Protein AF-A0A8X6FFR4-F1 (afdb_monomer_lite)

pLDDT: mean 82.57, std 18.79, range [38.75, 97.69]

Sequence (98 aa):
MDIALESLLCDTQDESCDRIDSFYFRTVYWTDWGSRPRIEKAMLDGSERKAIVDTSLFWPNGLTIDYPLQRLYWADAKHHVIETSALDGSGRRRVIER

Foldseek 3Di:
DDKADDPPPPPPPDPVCVVVCPPPVQKIWDWDQPPFTFIWMAGVVRHPIDTLGRPPAHAFPDWYADSVVQKIWTARPVQRWIWMAHPSNHPIDTPDHD

Organism: Trichonephila clavata (NCBI:txid2740835)

InterPro domains:
  IPR000033 LDLR class B repeat [PF00058] (27-67)
  IPR000033 LDLR class B repeat [PS51120] (26-69)
  IPR000033 LDLR class B repeat [PS51120] (70-98)
  IPR000033 LDLR class B repeat [SM00135] (7-49)
  IPR000033 LDLR class B repeat [SM00135] (50-92)
  IPR011042 Six-bladed beta-propeller, TolB-like [G3DSA:2.120.10.30] (22-98)

Secondary structure (DSSP, 8-state):
--EE-------TT-TTTTTTHHHHTTEEEEEE-SSS-EEEEEETTS-S-EEEE-SS-S-EEEEEEETTTTEEEEEETTTTEEEEEETTS-S-EEEE--

Structure (mmCIF, N/CA/C/O backbone):
data_AF-A0A8X6FFR4-F1
#
_entry.id   AF-A0A8X6FFR4-F1
#
loop_
_atom_site.group_PDB
_atom_site.id
_atom_site.type_symbol
_atom_site.label_atom_id
_atom_site.label_alt_id
_atom_site.label_comp_id
_atom_site.label_asym_id
_atom_site.label_entity_id
_atom_site.label_seq_id
_atom_site.pdbx_PDB_ins_code
_atom_site.Cartn_x
_atom_site.Cartn_y
_atom_site.Cartn_z
_atom_site.occupancy
_atom_site.B_iso_or_equiv
_atom_site.auth_seq_id
_atom_site.auth_comp_id
_atom_site.auth_asym_id
_atom_site.auth_atom_id
_atom_site.pdbx_PDB_model_num
ATOM 1 N N . MET A 1 1 ? -0.388 6.293 -8.695 1.00 64.12 1 MET A N 1
ATOM 2 C CA . MET A 1 1 ? -0.792 6.846 -7.388 1.00 64.12 1 MET A CA 1
ATOM 3 C C . MET A 1 1 ? -2.272 6.659 -7.395 1.00 64.12 1 MET A C 1
ATOM 5 O O . MET A 1 1 ? -2.935 7.230 -8.250 1.00 64.12 1 MET A O 1
ATOM 9 N N . ASP A 1 2 ? -2.714 5.751 -6.551 1.00 74.81 2 ASP A N 1
ATOM 10 C CA . ASP A 1 2 ? -4.099 5.337 -6.435 1.00 74.81 2 ASP A CA 1
ATOM 11 C C . ASP A 1 2 ? -4.502 5.429 -4.968 1.00 74.81 2 ASP A C 1
ATOM 13 O O . ASP A 1 2 ? -3.661 5.255 -4.074 1.00 74.81 2 ASP A O 1
ATOM 17 N N . ILE A 1 3 ? -5.764 5.753 -4.734 1.00 76.81 3 ILE A N 1
ATOM 18 C CA . ILE A 1 3 ? -6.313 5.984 -3.406 1.00 76.81 3 ILE A CA 1
ATOM 19 C C . ILE A 1 3 ? -7.502 5.052 -3.213 1.00 76.81 3 ILE A C 1
ATOM 21 O O . ILE A 1 3 ? -8.456 5.080 -3.984 1.00 76.81 3 ILE A O 1
ATOM 25 N N . ALA A 1 4 ? -7.450 4.227 -2.172 1.00 68.12 4 ALA A N 1
ATOM 26 C CA . ALA A 1 4 ? -8.607 3.445 -1.772 1.00 68.12 4 ALA A CA 1
ATOM 27 C C . ALA A 1 4 ? -9.495 4.354 -0.915 1.00 68.12 4 ALA A C 1
ATOM 29 O O . ALA A 1 4 ? -9.293 4.502 0.292 1.00 68.12 4 ALA A O 1
ATOM 30 N N . LEU A 1 5 ? -10.433 5.015 -1.588 1.00 59.97 5 LEU A N 1
ATOM 31 C CA . LEU A 1 5 ? -11.512 5.806 -1.008 1.00 59.97 5 LEU A CA 1
ATOM 32 C C . LEU A 1 5 ? -12.828 5.234 -1.529 1.00 59.97 5 LEU A C 1
ATOM 34 O O . LEU A 1 5 ? -13.400 5.757 -2.480 1.00 59.97 5 LEU A O 1
ATOM 38 N N . GLU A 1 6 ? -13.317 4.162 -0.917 1.00 47.44 6 GLU A N 1
ATOM 39 C CA . GLU A 1 6 ? -14.718 3.791 -1.086 1.00 47.44 6 GLU A CA 1
ATOM 40 C C . GLU A 1 6 ? -15.458 4.129 0.200 1.00 47.44 6 GLU A C 1
ATOM 42 O O . GLU A 1 6 ? -15.439 3.396 1.185 1.00 47.44 6 GLU A O 1
ATOM 47 N N . SER A 1 7 ? -16.106 5.296 0.190 1.00 44.53 7 SER A N 1
ATOM 48 C CA . SER A 1 7 ? -17.205 5.583 1.100 1.00 44.53 7 SER A CA 1
ATOM 49 C C . SER A 1 7 ? -18.388 4.708 0.685 1.00 44.53 7 SER A C 1
ATOM 51 O O . SER A 1 7 ? -19.307 5.166 0.003 1.00 44.53 7 SER A O 1
ATOM 53 N N . LEU A 1 8 ? -18.354 3.430 1.051 1.00 41.59 8 LEU A N 1
ATOM 54 C CA . LEU A 1 8 ? -19.580 2.659 1.133 1.00 41.59 8 LEU A CA 1
ATOM 55 C C . LEU A 1 8 ? -20.346 3.260 2.306 1.00 41.59 8 LEU A C 1
ATOM 57 O O . LEU A 1 8 ? -19.990 3.057 3.462 1.00 41.59 8 LEU A O 1
ATOM 61 N N . LEU A 1 9 ? -21.370 4.058 1.998 1.00 41.22 9 LEU A N 1
ATOM 62 C CA . LEU A 1 9 ? -22.523 4.158 2.881 1.00 41.22 9 LEU A CA 1
ATOM 63 C C . LEU A 1 9 ? -22.897 2.705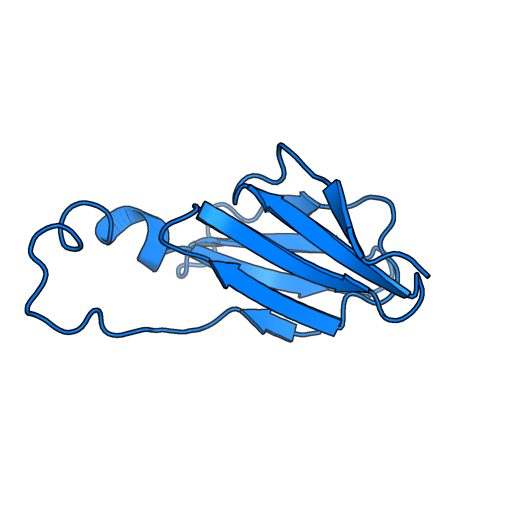 3.179 1.00 41.22 9 LEU A C 1
ATOM 65 O O . LEU A 1 9 ? -23.342 2.005 2.268 1.00 41.22 9 LEU A O 1
ATOM 69 N N . CYS A 1 10 ? -22.595 2.227 4.388 1.00 42.47 10 CYS A N 1
ATOM 70 C CA . CYS A 1 10 ? -23.100 0.943 4.835 1.00 42.47 10 CYS A CA 1
ATOM 71 C C . CYS A 1 10 ? -24.615 1.042 4.652 1.00 42.47 10 CYS A C 1
ATOM 73 O O . CYS A 1 10 ? -25.235 1.989 5.148 1.00 42.47 10 CYS A O 1
ATOM 75 N N . ASP A 1 11 ? -25.178 0.179 3.807 1.00 38.75 11 ASP A N 1
ATOM 76 C CA . ASP A 1 11 ? -26.617 0.148 3.586 1.00 38.75 11 ASP A CA 1
ATOM 77 C C . ASP A 1 11 ? -27.245 0.009 4.978 1.00 38.75 11 ASP A C 1
ATOM 79 O O . ASP A 1 11 ? -26.849 -0.866 5.749 1.00 38.75 11 ASP A O 1
ATOM 83 N N . THR A 1 12 ? -28.109 0.951 5.351 1.00 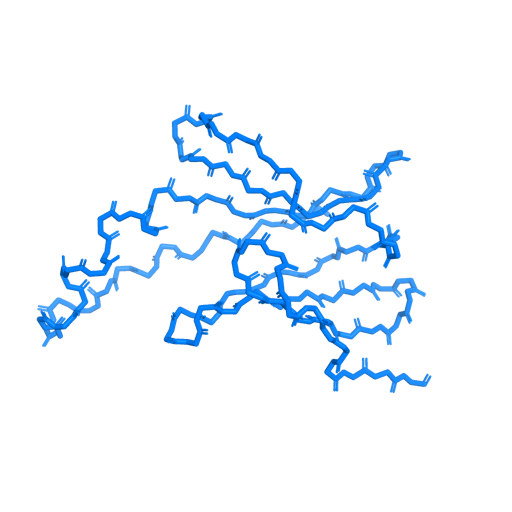43.62 12 THR A N 1
ATOM 84 C CA . THR A 1 12 ? -28.481 1.295 6.738 1.00 43.62 12 THR A CA 1
ATOM 85 C C . THR A 1 12 ? -29.352 0.238 7.438 1.00 43.62 12 THR A C 1
ATOM 87 O O . THR A 1 12 ? -30.226 0.568 8.237 1.00 43.62 12 THR A O 1
ATOM 90 N N . GLN A 1 13 ? -29.165 -1.042 7.115 1.00 44.53 13 GLN A N 1
ATOM 91 C CA . GLN A 1 13 ? -29.988 -2.164 7.563 1.00 44.53 13 GLN A CA 1
ATOM 92 C C . GLN A 1 13 ? -29.197 -3.329 8.180 1.00 44.53 13 GLN A C 1
ATOM 94 O O . GLN A 1 13 ? -29.816 -4.319 8.566 1.00 44.53 13 GLN A O 1
ATOM 99 N N . ASP A 1 14 ? -27.870 -3.234 8.322 1.00 47.56 14 ASP A N 1
ATOM 100 C CA . ASP A 1 14 ? -27.082 -4.222 9.072 1.00 47.56 14 ASP A CA 1
ATOM 101 C C . ASP A 1 14 ? -26.511 -3.611 10.362 1.00 47.56 14 ASP A C 1
ATOM 103 O O . ASP A 1 14 ? -25.447 -2.993 10.374 1.00 47.56 14 ASP A O 1
ATOM 107 N N . GLU A 1 15 ? -27.212 -3.809 11.483 1.00 51.75 15 GLU A N 1
ATOM 108 C CA . GLU A 1 15 ? -26.822 -3.286 12.807 1.00 51.75 15 GLU A CA 1
ATOM 109 C C . GLU A 1 15 ? -25.521 -3.906 13.369 1.00 51.75 15 GLU A C 1
ATOM 111 O O . GLU A 1 15 ? -25.049 -3.534 14.450 1.00 51.75 15 GLU A O 1
ATOM 116 N N . SER A 1 16 ? -24.907 -4.858 12.656 1.00 51.16 16 SER A N 1
ATOM 117 C CA . SER A 1 16 ? -23.552 -5.328 12.961 1.00 51.16 16 SER A CA 1
ATOM 118 C C . SER A 1 16 ? -22.451 -4.367 12.471 1.00 51.16 16 SER A C 1
ATOM 120 O O . SER A 1 16 ? -21.348 -4.382 13.025 1.00 51.16 16 SER A O 1
ATOM 122 N N . CYS A 1 17 ? -22.767 -3.481 11.516 1.00 52.91 17 CYS A N 1
ATOM 123 C CA . CYS A 1 17 ? -21.874 -2.478 10.917 1.00 52.91 17 CYS A CA 1
ATOM 124 C C . CYS A 1 17 ? -21.607 -1.291 11.872 1.00 52.91 17 CYS 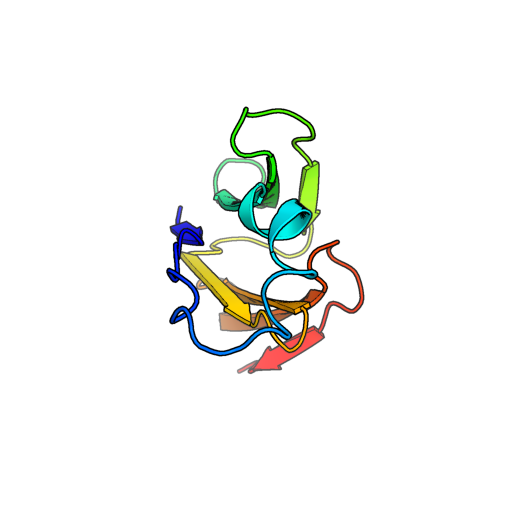A C 1
ATOM 126 O O . CYS A 1 17 ? -20.465 -0.868 12.060 1.00 52.91 17 CYS A O 1
ATOM 128 N N . ASP A 1 18 ? -22.626 -0.849 12.621 1.00 49.44 18 ASP A N 1
ATOM 129 C CA . ASP A 1 18 ? -22.594 0.377 13.443 1.00 49.44 18 ASP A CA 1
ATOM 130 C C . ASP A 1 18 ? -21.536 0.391 14.563 1.00 49.44 18 ASP A C 1
ATOM 132 O O . ASP A 1 18 ? -21.111 1.451 15.031 1.00 49.44 18 ASP A O 1
ATOM 136 N N . ARG A 1 19 ? -21.078 -0.782 15.021 1.00 49.03 19 ARG A N 1
ATOM 137 C CA . ARG A 1 19 ? -20.034 -0.886 16.062 1.00 49.03 19 ARG A CA 1
ATOM 138 C C . ARG A 1 19 ? -18.619 -0.951 15.497 1.00 49.03 19 ARG A C 1
ATOM 140 O O . ARG A 1 19 ? -17.670 -0.638 16.215 1.00 49.03 19 ARG A O 1
ATOM 147 N N . ILE A 1 20 ? -18.483 -1.364 14.240 1.00 51.53 20 ILE A N 1
ATOM 148 C CA . ILE A 1 20 ? -17.207 -1.515 13.535 1.00 51.53 20 ILE A CA 1
ATOM 149 C C . ILE A 1 20 ? -16.895 -0.225 12.745 1.00 51.53 20 ILE A C 1
ATOM 151 O O . ILE A 1 20 ? -15.728 0.120 12.574 1.00 51.53 20 ILE A O 1
ATOM 155 N N . ASP A 1 21 ? -17.909 0.571 12.395 1.00 53.31 21 ASP A N 1
ATOM 156 C CA . ASP A 1 21 ? -17.787 1.768 11.554 1.00 53.31 21 ASP A CA 1
ATOM 157 C C . ASP A 1 21 ? -16.922 2.904 12.131 1.00 53.31 21 ASP A C 1
ATOM 159 O O . ASP A 1 21 ? -16.109 3.502 11.427 1.00 53.31 21 ASP A O 1
ATOM 163 N N . SER A 1 22 ? -17.026 3.222 13.422 1.00 51.41 22 SER A N 1
ATOM 164 C CA . SER A 1 22 ? -16.503 4.513 13.918 1.00 51.41 22 SER A CA 1
ATOM 165 C C . SER A 1 22 ? -14.977 4.717 13.820 1.00 51.41 22 SER A C 1
ATOM 167 O O . SER A 1 22 ? -14.522 5.863 13.744 1.00 51.41 22 SER A O 1
ATOM 169 N N . PHE A 1 23 ? -14.177 3.642 13.805 1.00 51.69 23 PHE A N 1
ATOM 170 C CA . PHE A 1 23 ? -12.710 3.736 13.754 1.00 51.69 23 PHE A CA 1
ATOM 171 C C . PHE A 1 23 ? -12.146 3.529 12.338 1.00 51.69 23 PHE A C 1
ATOM 173 O O . PHE A 1 23 ? -11.225 4.238 11.932 1.00 51.69 23 PHE A O 1
ATOM 180 N N . TYR A 1 24 ? -12.711 2.605 11.551 1.00 54.22 24 TYR A N 1
ATOM 181 C CA . TYR A 1 24 ? -12.207 2.291 10.206 1.00 54.22 24 TYR A CA 1
ATOM 182 C C . TYR A 1 24 ? -12.664 3.296 9.143 1.00 54.22 24 TYR A C 1
ATOM 184 O O . TYR A 1 24 ? -11.892 3.594 8.232 1.00 54.22 24 TYR A O 1
ATOM 192 N N . PHE A 1 25 ? -13.841 3.912 9.308 1.00 63.72 25 PHE A N 1
ATOM 193 C CA . PHE A 1 25 ? -14.344 4.958 8.402 1.00 63.72 25 PHE A CA 1
ATOM 194 C C . PHE A 1 25 ? -13.536 6.248 8.458 1.00 63.72 25 PHE A C 1
ATOM 196 O O . PHE A 1 25 ? -13.718 7.139 7.633 1.00 63.72 25 PHE A O 1
ATOM 203 N N . ARG A 1 26 ? -12.632 6.362 9.432 1.00 79.94 26 ARG A N 1
ATOM 204 C CA . ARG A 1 26 ? -11.781 7.531 9.603 1.00 79.94 26 ARG A CA 1
ATOM 205 C C . ARG A 1 26 ? -10.378 7.331 9.064 1.00 79.94 26 ARG A C 1
ATOM 207 O O . ARG A 1 26 ? -9.591 8.236 9.269 1.00 79.94 26 ARG A O 1
ATOM 214 N N . THR A 1 27 ? -10.050 6.233 8.379 1.00 85.69 27 THR A N 1
ATOM 215 C CA . THR A 1 27 ? -8.706 6.021 7.810 1.00 85.69 27 THR A CA 1
ATOM 216 C C . THR A 1 27 ? -8.734 5.998 6.284 1.00 85.69 27 THR A C 1
ATOM 218 O O . THR A 1 27 ? -9.556 5.313 5.686 1.00 85.69 27 THR A O 1
ATOM 221 N N . VAL A 1 28 ? -7.792 6.695 5.653 1.00 91.44 28 VAL A N 1
ATOM 222 C CA . VAL A 1 28 ? -7.532 6.644 4.212 1.00 91.44 28 VAL A CA 1
ATOM 223 C C . VAL A 1 28 ? -6.281 5.825 3.929 1.00 91.44 28 VAL A C 1
ATOM 225 O O . VAL A 1 28 ? -5.315 5.902 4.689 1.00 91.44 28 VAL A O 1
ATOM 228 N N . TYR A 1 29 ? -6.288 5.080 2.824 1.00 93.62 29 TYR A N 1
ATOM 229 C CA . TYR A 1 29 ? -5.152 4.285 2.360 1.00 93.62 29 TYR A CA 1
ATOM 230 C C . TYR A 1 29 ? -4.792 4.686 0.932 1.00 93.62 29 TYR A C 1
ATOM 232 O O . TYR A 1 29 ? -5.673 4.888 0.095 1.00 93.62 29 TYR A O 1
ATOM 240 N N . TRP A 1 30 ? -3.500 4.798 0.632 1.00 95.31 30 TRP A N 1
ATOM 241 C CA . TRP A 1 30 ? -3.046 5.157 -0.712 1.00 95.31 30 TRP A CA 1
ATOM 242 C C . TRP A 1 30 ? -1.713 4.513 -1.068 1.00 95.31 30 TRP A C 1
ATOM 244 O O . TRP A 1 30 ? -0.932 4.097 -0.210 1.00 95.31 30 TRP A O 1
ATOM 254 N N . THR A 1 31 ? -1.456 4.469 -2.370 1.00 95.56 31 THR A N 1
ATOM 255 C CA . THR A 1 31 ? -0.190 4.039 -2.961 1.00 95.56 31 THR A CA 1
ATOM 256 C C . THR A 1 31 ? 0.614 5.255 -3.410 1.00 95.56 31 THR A C 1
ATOM 258 O O . THR A 1 31 ? 0.122 6.111 -4.142 1.00 95.56 31 THR A O 1
ATOM 261 N N . ASP A 1 32 ? 1.875 5.333 -3.009 1.00 94.38 32 ASP A N 1
ATOM 262 C CA . ASP A 1 32 ? 2.846 6.317 -3.483 1.00 94.38 32 ASP A CA 1
ATOM 263 C C . ASP A 1 32 ? 3.986 5.556 -4.164 1.00 94.38 32 ASP A C 1
ATOM 265 O O . ASP A 1 32 ? 4.562 4.635 -3.597 1.00 94.38 32 ASP A O 1
ATOM 269 N N . TRP A 1 33 ? 4.284 5.909 -5.407 1.00 90.69 33 TRP A N 1
ATOM 270 C CA . TRP A 1 33 ? 5.297 5.262 -6.247 1.00 90.69 33 TRP A CA 1
ATOM 271 C C . TRP A 1 33 ? 6.399 6.258 -6.641 1.00 90.69 33 TRP A C 1
ATOM 273 O O . TRP A 1 33 ? 7.055 6.097 -7.668 1.00 90.69 33 TRP A O 1
ATOM 283 N N . GLY A 1 34 ? 6.585 7.314 -5.836 1.00 90.19 34 GLY A N 1
ATOM 284 C CA . GLY A 1 34 ? 7.684 8.267 -5.967 1.00 90.19 34 GLY A CA 1
ATOM 285 C C . GLY A 1 34 ? 9.057 7.650 -5.667 1.00 90.19 34 GLY A C 1
ATOM 286 O O . GLY A 1 34 ? 9.276 6.448 -5.782 1.00 90.19 34 GLY A O 1
ATOM 287 N N . SER A 1 35 ? 10.018 8.474 -5.240 1.00 90.19 35 SER A N 1
ATOM 288 C CA . SER A 1 35 ? 11.405 8.030 -4.998 1.00 90.19 35 SER A CA 1
ATOM 289 C C . SER A 1 35 ? 11.549 6.923 -3.944 1.00 90.19 35 SER A C 1
ATOM 291 O O . SER A 1 35 ? 12.563 6.225 -3.923 1.00 90.19 35 SER A O 1
ATOM 293 N N . ARG A 1 36 ? 10.552 6.760 -3.068 1.00 94.19 36 ARG A N 1
ATOM 294 C CA . ARG A 1 36 ? 10.446 5.674 -2.088 1.00 94.19 36 ARG A CA 1
ATOM 295 C C . ARG A 1 36 ? 9.034 5.085 -2.150 1.00 94.19 36 ARG A C 1
ATOM 297 O O . ARG A 1 36 ? 8.158 5.600 -1.452 1.00 94.19 36 ARG A O 1
ATOM 304 N N . PRO A 1 37 ? 8.808 4.061 -2.992 1.00 95.56 37 PRO A N 1
ATOM 305 C CA . PRO A 1 37 ? 7.499 3.445 -3.141 1.00 95.56 37 PRO A CA 1
ATOM 306 C C . PRO A 1 37 ? 6.978 2.890 -1.817 1.00 95.56 37 PRO A C 1
ATOM 308 O O . PRO A 1 37 ? 7.700 2.207 -1.090 1.00 95.56 37 PRO A O 1
ATOM 311 N N . ARG A 1 38 ? 5.725 3.200 -1.498 1.00 96.94 38 ARG A N 1
ATOM 312 C CA . ARG A 1 38 ? 5.092 2.883 -0.220 1.00 96.94 38 ARG A CA 1
ATOM 313 C C . ARG A 1 38 ? 3.581 2.797 -0.356 1.00 96.94 38 ARG A C 1
ATOM 315 O O . ARG A 1 38 ? 2.972 3.461 -1.192 1.00 96.94 38 ARG A O 1
ATOM 322 N N . ILE A 1 39 ? 2.984 2.004 0.515 1.00 97.06 39 ILE A N 1
ATOM 323 C CA . ILE A 1 39 ? 1.557 2.026 0.800 1.00 97.06 39 ILE A CA 1
ATOM 324 C C . ILE A 1 39 ? 1.412 2.602 2.196 1.00 97.06 39 ILE A C 1
ATOM 326 O O . ILE A 1 39 ? 2.042 2.138 3.154 1.00 97.06 39 ILE A O 1
ATOM 330 N N . GLU A 1 40 ? 0.617 3.652 2.297 1.00 95.94 40 GLU A N 1
ATOM 331 C CA . GLU A 1 40 ? 0.459 4.429 3.515 1.00 95.94 40 GLU A CA 1
ATOM 332 C C . GLU A 1 40 ? -0.998 4.455 3.946 1.00 95.94 40 GLU A C 1
ATOM 334 O O . GLU A 1 40 ? -1.914 4.225 3.152 1.00 95.94 40 GLU A O 1
ATOM 339 N N . LYS A 1 41 ? -1.183 4.764 5.226 1.00 93.88 41 LYS A N 1
ATOM 340 C CA . LYS A 1 41 ? -2.474 5.098 5.800 1.00 93.88 41 LYS A CA 1
ATOM 341 C C . LYS A 1 41 ? -2.381 6.348 6.655 1.00 93.88 41 LYS A C 1
ATOM 343 O O . LYS A 1 41 ? -1.306 6.656 7.167 1.00 93.88 41 LYS A O 1
ATOM 348 N N . ALA A 1 42 ? -3.495 7.037 6.832 1.00 93.31 42 ALA A N 1
ATOM 349 C CA . ALA A 1 42 ? -3.644 8.151 7.762 1.00 93.31 42 ALA A CA 1
ATOM 350 C C . ALA A 1 42 ? -5.110 8.288 8.155 1.00 93.31 42 ALA A C 1
ATOM 352 O O . ALA A 1 42 ? -5.987 7.843 7.416 1.00 93.31 42 ALA A O 1
ATOM 353 N N . MET A 1 43 ? -5.381 8.942 9.277 1.00 89.69 43 MET A N 1
ATOM 354 C CA . MET A 1 43 ? -6.737 9.367 9.593 1.00 89.69 43 MET A CA 1
ATOM 355 C C . MET A 1 43 ? -7.224 10.408 8.563 1.00 89.69 43 MET A C 1
ATOM 357 O O . MET A 1 43 ? -6.420 11.104 7.944 1.00 89.69 43 MET A O 1
ATOM 361 N N . LEU A 1 44 ? -8.539 10.546 8.374 1.00 86.50 44 LEU A N 1
ATOM 362 C CA . LEU A 1 44 ? -9.155 11.492 7.431 1.00 86.50 44 LEU A CA 1
ATOM 363 C C . LEU A 1 44 ? -8.878 12.957 7.798 1.00 86.50 44 LEU A C 1
ATOM 365 O O . LEU A 1 44 ? -8.917 13.824 6.932 1.00 86.50 44 LEU A O 1
ATOM 369 N N . ASP A 1 45 ? -8.569 13.232 9.067 1.00 86.12 45 ASP A N 1
ATOM 370 C CA . ASP A 1 45 ? -8.084 14.538 9.532 1.00 86.12 45 ASP A CA 1
ATOM 371 C C . ASP A 1 45 ? -6.579 14.759 9.263 1.00 86.12 45 ASP A C 1
ATOM 373 O O . ASP A 1 45 ? -6.024 15.798 9.617 1.00 86.12 45 ASP A O 1
ATOM 377 N N . GLY A 1 46 ? -5.915 13.793 8.622 1.00 87.75 46 GLY A N 1
ATOM 378 C CA . GLY A 1 46 ? -4.494 13.811 8.286 1.00 87.75 46 GLY A CA 1
ATOM 379 C C . GLY A 1 46 ? -3.565 13.368 9.418 1.00 87.75 46 GLY A C 1
ATOM 380 O O . GLY A 1 46 ? -2.351 13.302 9.206 1.00 87.75 46 GLY A O 1
ATOM 381 N N . SER A 1 47 ? -4.092 13.059 10.606 1.00 90.81 47 SER A N 1
ATOM 382 C CA . SER A 1 47 ? -3.295 12.547 11.723 1.00 90.81 47 SER A CA 1
ATOM 383 C C . SER A 1 47 ? -2.890 11.079 11.528 1.00 90.81 47 SER A C 1
ATOM 385 O O . SER A 1 47 ? -3.327 10.403 10.596 1.00 90.81 47 SER A O 1
ATOM 387 N N . GLU A 1 48 ? -1.990 10.587 12.384 1.00 92.19 48 GLU A N 1
ATOM 388 C CA . GLU A 1 48 ? -1.561 9.177 12.423 1.00 92.19 48 GLU A CA 1
ATOM 389 C C . GLU A 1 48 ? -1.068 8.597 11.081 1.00 92.19 48 GLU A C 1
ATOM 391 O O . GLU A 1 48 ? -1.1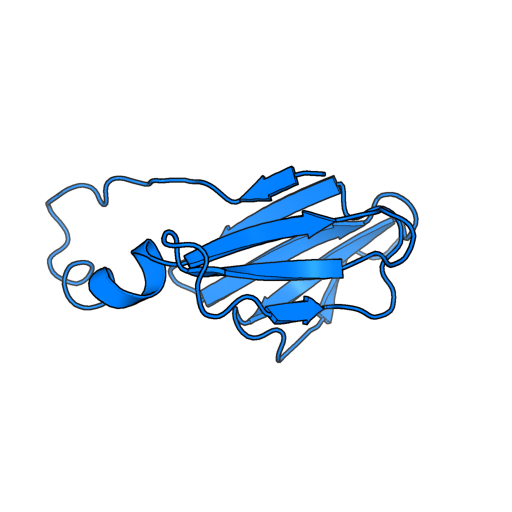72 7.395 10.820 1.00 92.19 48 GLU A O 1
ATOM 396 N N . ARG A 1 49 ? -0.484 9.441 10.220 1.00 95.25 49 ARG A N 1
ATOM 397 C CA . ARG A 1 49 ? 0.111 8.985 8.961 1.00 95.25 49 ARG A CA 1
ATOM 398 C C . ARG A 1 49 ? 1.232 7.976 9.214 1.00 95.25 49 ARG A C 1
ATOM 400 O O . ARG A 1 49 ? 2.201 8.274 9.913 1.00 95.25 49 ARG A O 1
ATOM 407 N N . LYS A 1 50 ? 1.147 6.811 8.571 1.00 95.69 50 LYS A N 1
ATOM 408 C CA . LYS A 1 50 ? 2.134 5.734 8.681 1.00 95.69 50 LYS A CA 1
ATOM 409 C C . LYS A 1 50 ? 2.276 4.960 7.369 1.00 95.69 50 LYS A C 1
ATOM 411 O O . LYS A 1 50 ? 1.282 4.630 6.728 1.00 95.69 50 LYS A O 1
ATOM 416 N N . ALA A 1 51 ? 3.511 4.598 7.020 1.00 96.69 51 ALA A N 1
ATOM 417 C CA . ALA A 1 51 ? 3.776 3.590 5.997 1.00 96.69 51 ALA A CA 1
ATOM 418 C C . ALA A 1 51 ? 3.509 2.187 6.562 1.00 96.69 51 ALA A C 1
ATOM 420 O O . ALA A 1 51 ? 4.075 1.808 7.589 1.00 96.69 51 ALA A O 1
ATOM 421 N N . ILE A 1 52 ? 2.624 1.438 5.907 1.00 96.94 52 ILE A N 1
ATOM 422 C CA . ILE A 1 52 ? 2.270 0.059 6.282 1.00 96.94 52 ILE A CA 1
ATOM 423 C C . ILE A 1 52 ? 2.963 -0.974 5.392 1.00 96.94 52 ILE A C 1
ATOM 425 O O . ILE A 1 52 ? 3.154 -2.110 5.811 1.00 96.94 52 ILE A O 1
ATOM 429 N N . VAL A 1 53 ? 3.387 -0.570 4.192 1.00 97.38 53 VAL A N 1
ATOM 430 C CA . VAL A 1 53 ? 4.264 -1.357 3.320 1.00 97.38 53 VAL A CA 1
ATOM 431 C C . VAL A 1 53 ? 5.258 -0.405 2.663 1.00 97.38 53 VAL A C 1
ATOM 433 O O . VAL A 1 53 ? 4.854 0.551 2.012 1.00 97.38 53 VAL A O 1
ATOM 436 N N . ASP A 1 54 ? 6.553 -0.655 2.821 1.00 96.75 54 ASP A N 1
ATOM 437 C CA . ASP A 1 54 ? 7.643 0.197 2.315 1.00 96.75 54 ASP A CA 1
ATOM 438 C C . ASP A 1 54 ? 8.799 -0.609 1.692 1.00 96.75 54 ASP A C 1
ATOM 440 O O . ASP A 1 54 ? 9.855 -0.074 1.356 1.00 96.75 54 ASP A O 1
ATOM 444 N N . THR A 1 55 ? 8.597 -1.915 1.517 1.00 95.75 55 THR A N 1
ATOM 445 C CA . THR A 1 55 ? 9.585 -2.855 0.978 1.00 95.75 55 THR A CA 1
ATOM 446 C C . THR A 1 55 ? 9.019 -3.603 -0.215 1.00 95.75 55 THR A C 1
ATOM 448 O O . THR A 1 55 ? 7.824 -3.897 -0.264 1.00 95.75 55 THR A O 1
ATOM 451 N N . SER A 1 56 ? 9.878 -3.971 -1.168 1.00 95.12 56 SER A N 1
ATOM 452 C CA . SER A 1 56 ? 9.488 -4.776 -2.337 1.00 95.12 56 SER A CA 1
ATOM 453 C C . SER A 1 56 ? 8.283 -4.186 -3.084 1.00 95.12 56 SER A C 1
ATOM 455 O O . SER A 1 56 ? 7.357 -4.904 -3.451 1.00 95.12 56 SER A O 1
ATOM 457 N N . LEU A 1 57 ? 8.283 -2.862 -3.246 1.00 96.25 57 LEU A N 1
ATOM 458 C CA . LEU A 1 57 ? 7.303 -2.089 -4.002 1.00 96.25 57 LEU A CA 1
ATOM 459 C C . LEU A 1 57 ? 8.030 -1.308 -5.088 1.00 96.25 57 LEU A C 1
ATOM 461 O O . LEU A 1 57 ? 9.144 -0.829 -4.871 1.00 96.25 57 LEU A O 1
ATOM 465 N N . PHE A 1 58 ? 7.394 -1.165 -6.242 1.00 95.31 58 PHE A N 1
ATOM 466 C CA . PHE A 1 58 ? 7.953 -0.380 -7.333 1.00 95.31 58 PHE A CA 1
ATOM 467 C C . PHE A 1 58 ? 6.875 0.452 -8.023 1.00 95.31 58 PHE A C 1
ATOM 469 O O . PHE A 1 58 ? 6.934 1.676 -7.943 1.00 95.31 58 PHE A O 1
ATOM 476 N N . TRP A 1 59 ? 5.856 -0.179 -8.619 1.00 95.19 59 TRP A N 1
ATOM 477 C CA . TRP A 1 59 ? 4.713 0.529 -9.219 1.00 95.19 59 TRP A CA 1
ATOM 478 C C . TRP A 1 59 ? 3.376 0.033 -8.650 1.00 95.19 59 TRP A C 1
ATOM 480 O O . TRP A 1 59 ? 2.592 -0.580 -9.383 1.00 95.19 59 TRP A O 1
ATOM 490 N N . PRO A 1 60 ? 3.102 0.266 -7.349 1.00 94.12 60 PRO A N 1
ATOM 491 C CA . PRO A 1 60 ? 1.787 0.006 -6.777 1.00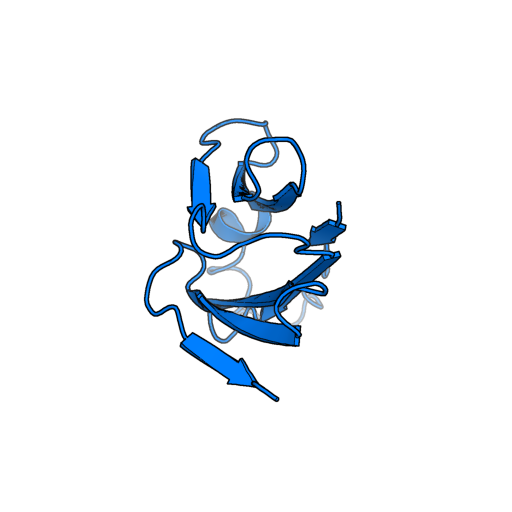 94.12 60 PRO A CA 1
ATOM 492 C C . PRO A 1 60 ? 0.768 0.976 -7.391 1.00 94.12 60 PRO A C 1
ATOM 494 O O . PRO A 1 60 ? 0.772 2.170 -7.094 1.00 94.12 60 PRO A O 1
ATOM 497 N N . ASN A 1 61 ? -0.071 0.462 -8.289 1.00 91.00 61 ASN A N 1
ATOM 498 C CA . ASN A 1 61 ? -0.958 1.280 -9.125 1.00 91.00 61 ASN A CA 1
ATOM 499 C C . ASN A 1 61 ? -2.446 1.041 -8.869 1.00 91.00 61 ASN A C 1
ATOM 501 O O . ASN A 1 61 ? -3.249 1.830 -9.350 1.00 91.00 61 ASN A O 1
ATOM 505 N N . GLY A 1 62 ? -2.798 -0.037 -8.170 1.00 92.12 62 GLY A N 1
ATOM 506 C CA . GLY A 1 62 ? -4.173 -0.359 -7.800 1.00 92.12 62 GLY A CA 1
ATOM 507 C C . GLY A 1 62 ? -4.241 -0.742 -6.330 1.00 92.12 62 GLY A C 1
ATOM 508 O O . GLY A 1 62 ? -3.367 -1.485 -5.873 1.00 92.12 62 GLY A O 1
ATOM 509 N N . LEU A 1 63 ? -5.251 -0.252 -5.611 1.00 94.69 63 LEU A N 1
ATOM 510 C CA . LEU A 1 63 ? -5.467 -0.526 -4.188 1.00 94.69 63 LEU A CA 1
ATOM 511 C C . LEU A 1 63 ? -6.953 -0.755 -3.889 1.00 94.69 63 LEU A C 1
ATOM 513 O O . LEU A 1 63 ? -7.800 0.017 -4.320 1.00 94.69 63 LEU A O 1
ATOM 517 N N . THR A 1 64 ? -7.276 -1.784 -3.110 1.00 93.25 64 THR A N 1
ATOM 518 C CA . THR A 1 64 ? -8.642 -2.018 -2.617 1.00 93.25 64 THR A CA 1
ATOM 519 C C . THR A 1 64 ? -8.627 -2.659 -1.231 1.00 93.25 64 THR A C 1
ATOM 521 O O . THR A 1 64 ? -7.616 -3.229 -0.806 1.00 93.25 64 THR A O 1
ATOM 524 N N . ILE A 1 65 ? -9.740 -2.539 -0.511 1.00 90.44 65 ILE A N 1
ATOM 525 C CA . ILE A 1 65 ? -9.914 -3.028 0.856 1.00 90.44 65 ILE A CA 1
ATOM 526 C C . ILE A 1 65 ? -11.071 -4.025 0.881 1.00 90.44 65 ILE A C 1
ATOM 528 O O . ILE A 1 65 ? -12.159 -3.745 0.394 1.00 90.44 65 ILE A O 1
ATOM 532 N N . ASP A 1 66 ? -10.835 -5.171 1.509 1.00 89.00 66 ASP A N 1
ATOM 533 C CA . ASP A 1 66 ? -11.870 -6.100 1.949 1.00 89.00 66 ASP A CA 1
ATOM 534 C C . ASP A 1 66 ? -12.172 -5.803 3.424 1.00 89.00 66 ASP A C 1
ATOM 536 O O . ASP A 1 66 ? -11.368 -6.122 4.308 1.00 89.00 66 ASP A O 1
ATOM 540 N N . TYR A 1 67 ? -13.297 -5.129 3.684 1.00 81.44 67 TYR A N 1
ATOM 541 C CA . TYR A 1 67 ? -13.688 -4.719 5.035 1.00 81.44 67 TYR A CA 1
ATOM 542 C C . TYR A 1 67 ? -14.043 -5.905 5.944 1.00 81.44 67 TYR A C 1
ATOM 544 O O . TYR A 1 67 ? -13.491 -5.955 7.047 1.00 81.44 67 TYR A O 1
ATOM 552 N N . PRO A 1 68 ? -14.873 -6.885 5.520 1.00 84.00 68 PRO A N 1
ATOM 553 C CA . PRO A 1 68 ? -15.159 -8.063 6.338 1.00 84.00 68 PRO A CA 1
ATOM 554 C C . PRO A 1 68 ? -13.908 -8.839 6.762 1.00 84.00 68 PRO A C 1
ATOM 556 O O . PRO A 1 68 ? -13.811 -9.270 7.911 1.00 84.00 68 PRO A O 1
ATOM 559 N N . LEU A 1 69 ? -12.932 -9.008 5.861 1.00 87.31 69 LEU A N 1
ATOM 560 C CA . LEU A 1 69 ? -11.691 -9.729 6.169 1.00 87.31 69 LEU A CA 1
ATOM 561 C C . LEU A 1 69 ? -10.594 -8.839 6.765 1.00 87.31 69 LEU A C 1
ATOM 563 O O . LEU A 1 69 ? -9.547 -9.356 7.163 1.00 87.31 69 LEU A O 1
ATOM 567 N N . GLN A 1 70 ? -10.808 -7.523 6.820 1.00 89.19 70 GLN A N 1
ATOM 568 C CA . GLN A 1 70 ? -9.818 -6.522 7.226 1.00 89.19 70 GLN A CA 1
ATOM 569 C C . GLN A 1 70 ? -8.494 -6.665 6.467 1.00 89.19 70 GLN A C 1
ATOM 571 O O . GLN A 1 70 ? -7.400 -6.664 7.050 1.00 89.19 70 GLN A O 1
ATOM 576 N N . ARG A 1 71 ? -8.587 -6.810 5.143 1.00 93.38 71 ARG A N 1
ATOM 577 C CA . ARG A 1 71 ? -7.424 -7.011 4.277 1.00 93.38 71 ARG A CA 1
ATOM 578 C C . ARG A 1 71 ? -7.288 -5.912 3.244 1.00 93.38 71 ARG A C 1
ATOM 580 O O . ARG A 1 71 ? -8.251 -5.504 2.609 1.00 93.38 71 ARG A O 1
ATOM 587 N N . LEU A 1 72 ? -6.049 -5.494 3.042 1.00 94.56 72 LEU A N 1
ATOM 588 C CA . LEU A 1 72 ? -5.644 -4.630 1.949 1.00 94.56 72 LEU A CA 1
ATOM 589 C C . LEU A 1 72 ? -5.144 -5.497 0.796 1.00 94.56 72 LEU A C 1
ATOM 591 O O . LEU A 1 72 ? -4.431 -6.478 1.032 1.00 94.56 72 LEU A O 1
ATOM 595 N N . TYR A 1 73 ? -5.489 -5.126 -0.431 1.00 95.75 73 TYR A N 1
ATOM 596 C CA . TYR A 1 73 ? -5.005 -5.753 -1.656 1.00 95.75 73 TYR A CA 1
ATOM 597 C C . TYR A 1 73 ? -4.439 -4.689 -2.582 1.00 95.75 73 TYR A C 1
ATOM 599 O O . TYR A 1 73 ? -5.048 -3.635 -2.762 1.00 95.75 73 TYR A O 1
ATOM 607 N N . TRP A 1 74 ? -3.289 -4.967 -3.190 1.00 96.50 74 TRP A N 1
ATOM 608 C CA . TRP A 1 74 ? -2.695 -4.066 -4.171 1.00 96.50 74 TRP A CA 1
ATOM 609 C C . TRP A 1 74 ? -2.061 -4.811 -5.335 1.00 96.50 74 TRP A C 1
ATOM 611 O O . TRP A 1 74 ? -1.587 -5.943 -5.202 1.00 96.50 74 TRP A O 1
ATOM 621 N N . ALA A 1 75 ? -2.029 -4.134 -6.479 1.00 95.94 75 ALA A N 1
ATOM 622 C CA . ALA A 1 75 ? -1.347 -4.591 -7.679 1.00 95.94 75 ALA A CA 1
ATOM 623 C C . ALA A 1 75 ? -0.061 -3.783 -7.892 1.00 95.94 75 ALA A C 1
ATOM 625 O O . ALA A 1 75 ? -0.109 -2.555 -8.018 1.00 95.94 75 ALA A O 1
ATOM 626 N N . ASP A 1 76 ? 1.081 -4.474 -7.968 1.00 95.75 76 ASP A N 1
ATOM 627 C CA . ASP A 1 76 ? 2.359 -3.877 -8.368 1.00 95.75 76 ASP A CA 1
ATOM 628 C C . ASP A 1 76 ? 2.645 -4.208 -9.837 1.00 95.75 76 ASP A C 1
ATOM 630 O O . ASP A 1 76 ? 2.954 -5.348 -10.202 1.00 95.75 76 ASP A O 1
ATOM 634 N N . ALA A 1 77 ? 2.543 -3.191 -10.692 1.00 93.06 77 ALA A N 1
ATOM 635 C CA . ALA A 1 77 ? 2.646 -3.352 -12.137 1.00 93.06 77 ALA A CA 1
ATOM 636 C C . ALA A 1 77 ? 4.057 -3.739 -12.603 1.00 93.06 77 ALA A C 1
ATOM 638 O O . ALA A 1 77 ? 4.195 -4.372 -13.649 1.00 93.06 77 ALA A O 1
ATOM 639 N N . LYS A 1 78 ? 5.102 -3.373 -11.850 1.00 94.62 78 LYS A N 1
ATOM 640 C CA . LYS A 1 78 ? 6.491 -3.693 -12.204 1.00 94.62 78 LYS A CA 1
ATOM 641 C C . LYS A 1 78 ? 6.870 -5.098 -11.761 1.00 94.62 78 LYS A C 1
ATOM 643 O O . LYS A 1 78 ? 7.580 -5.786 -12.486 1.00 94.62 78 LYS A O 1
ATOM 648 N N . HIS A 1 79 ? 6.438 -5.491 -10.566 1.00 94.81 79 HIS A N 1
ATOM 649 C CA . HIS A 1 79 ? 6.708 -6.823 -10.030 1.00 94.81 79 HIS A CA 1
ATOM 650 C C . HIS A 1 79 ? 5.769 -7.892 -10.600 1.00 94.81 79 HIS A C 1
ATOM 652 O O . HIS A 1 79 ? 6.043 -9.073 -10.424 1.00 94.81 79 HIS A O 1
ATOM 658 N N . HIS A 1 80 ? 4.698 -7.496 -11.297 1.00 94.31 80 HIS A N 1
ATOM 659 C CA . HIS A 1 80 ? 3.692 -8.404 -11.857 1.00 94.31 80 HIS A CA 1
ATOM 660 C C . HIS A 1 80 ? 3.042 -9.301 -10.791 1.00 94.31 80 HIS A C 1
ATOM 662 O O . HIS A 1 80 ? 2.781 -10.479 -11.030 1.00 94.31 80 HIS A O 1
ATOM 668 N N . VAL A 1 81 ? 2.771 -8.728 -9.616 1.00 96.00 81 VAL A N 1
ATOM 669 C CA . VAL A 1 81 ? 2.158 -9.429 -8.481 1.00 96.00 81 VAL A CA 1
ATOM 670 C C . VAL A 1 81 ? 0.889 -8.731 -8.015 1.00 96.00 81 VAL A C 1
ATOM 672 O O . VAL A 1 81 ? 0.749 -7.509 -8.124 1.00 96.00 81 VAL A O 1
ATOM 675 N N . ILE A 1 82 ? -0.006 -9.528 -7.436 1.00 96.38 82 ILE A N 1
ATOM 676 C CA . ILE A 1 82 ? -1.049 -9.040 -6.535 1.00 96.38 82 ILE A CA 1
ATOM 677 C C . ILE A 1 82 ? -0.684 -9.512 -5.138 1.00 96.38 82 ILE A C 1
ATOM 679 O O . ILE A 1 82 ? -0.485 -10.708 -4.910 1.00 96.38 82 ILE A O 1
ATOM 683 N N . GLU A 1 83 ? -0.606 -8.581 -4.202 1.00 97.56 83 GLU A N 1
ATOM 684 C CA . GLU A 1 83 ? -0.267 -8.861 -2.814 1.00 97.56 83 GLU A CA 1
ATOM 685 C C . GLU A 1 83 ? -1.385 -8.420 -1.879 1.00 97.56 83 GLU A C 1
ATOM 687 O O . GLU A 1 83 ? -2.255 -7.623 -2.230 1.00 97.56 83 GLU A O 1
ATOM 692 N N . THR A 1 84 ? -1.381 -9.000 -0.683 1.00 97.50 84 THR A N 1
ATOM 693 C CA . THR A 1 84 ? -2.350 -8.696 0.359 1.00 97.50 84 THR A CA 1
ATOM 694 C C . THR A 1 84 ? -1.702 -8.682 1.729 1.00 97.50 84 THR A C 1
ATOM 696 O O . THR A 1 84 ? -0.820 -9.493 2.004 1.00 97.50 84 THR A O 1
ATOM 699 N N . SER A 1 85 ? -2.199 -7.837 2.622 1.00 97.69 85 SER A N 1
ATOM 700 C CA . SER A 1 85 ? -1.848 -7.794 4.044 1.00 97.69 85 SER A CA 1
ATOM 701 C C . SER A 1 85 ? -3.091 -7.487 4.879 1.00 97.69 85 SER A C 1
ATOM 703 O O . SER A 1 85 ? -4.146 -7.167 4.335 1.00 97.69 85 SER A O 1
ATOM 705 N N . ALA A 1 86 ? -2.978 -7.560 6.201 1.00 96.00 86 ALA A N 1
ATOM 706 C CA . ALA A 1 86 ? -3.907 -6.877 7.094 1.00 96.00 86 ALA A CA 1
ATOM 707 C C . ALA A 1 86 ? -3.768 -5.344 6.954 1.00 96.00 86 ALA A C 1
ATOM 709 O O . ALA A 1 86 ? -2.793 -4.844 6.378 1.00 96.00 86 ALA A O 1
ATOM 710 N N . LEU A 1 87 ? -4.726 -4.591 7.506 1.00 92.31 87 LEU A N 1
ATOM 711 C CA . LEU A 1 87 ? -4.768 -3.116 7.451 1.00 92.31 87 LEU A CA 1
ATOM 712 C C . LEU A 1 87 ? -3.618 -2.405 8.198 1.00 92.31 87 LEU A C 1
ATOM 714 O O . LEU A 1 87 ? -3.409 -1.198 8.057 1.00 92.31 87 LEU A O 1
ATOM 718 N N . ASP A 1 88 ? -2.867 -3.121 9.030 1.00 92.81 88 ASP A N 1
ATOM 719 C CA . ASP A 1 88 ? -1.659 -2.624 9.696 1.00 92.81 88 ASP A CA 1
ATOM 720 C C . ASP A 1 88 ? -0.357 -2.991 8.959 1.00 92.81 88 ASP A C 1
ATOM 722 O O . ASP A 1 88 ? 0.719 -2.583 9.398 1.00 92.81 88 ASP A O 1
ATOM 726 N N . GLY A 1 89 ? -0.456 -3.721 7.841 1.00 95.44 89 GLY A N 1
ATOM 727 C CA . GLY A 1 89 ? 0.672 -4.230 7.054 1.00 95.44 89 GLY A CA 1
ATOM 728 C C . GLY A 1 89 ? 1.132 -5.641 7.441 1.00 95.44 89 GLY A C 1
ATOM 729 O O . GLY A 1 89 ? 1.955 -6.232 6.739 1.00 95.44 89 GLY A O 1
ATOM 730 N N . SER A 1 90 ? 0.600 -6.224 8.519 1.00 97.12 90 SER A N 1
ATOM 731 C CA . SER A 1 90 ? 0.960 -7.577 8.957 1.00 97.12 90 SER A CA 1
ATOM 732 C C . SER A 1 90 ? 0.378 -8.662 8.042 1.00 97.12 90 SER A C 1
ATOM 734 O O . SER A 1 90 ? -0.528 -8.427 7.241 1.00 97.12 90 SER A O 1
ATOM 736 N N . GLY A 1 91 ? 0.921 -9.882 8.112 1.00 96.62 91 GLY A N 1
ATOM 737 C CA . GLY A 1 91 ? 0.399 -11.015 7.334 1.00 96.62 91 GLY A CA 1
ATOM 738 C C . GLY A 1 91 ? 0.457 -10.808 5.814 1.00 96.62 91 GLY A C 1
ATOM 739 O O . GLY A 1 91 ? -0.439 -11.269 5.093 1.00 96.62 91 GLY A O 1
ATOM 740 N N . ARG A 1 92 ? 1.481 -10.081 5.342 1.00 97.25 92 ARG A N 1
ATOM 741 C CA . ARG A 1 92 ? 1.741 -9.836 3.921 1.00 97.25 92 ARG A CA 1
ATOM 742 C C . ARG A 1 92 ? 2.006 -11.151 3.187 1.00 97.25 92 ARG A C 1
ATOM 744 O O . ARG A 1 92 ? 2.854 -11.934 3.607 1.00 97.25 92 ARG A O 1
ATOM 751 N N . ARG A 1 93 ? 1.308 -11.380 2.073 1.00 96.62 93 ARG A N 1
ATOM 752 C CA . ARG A 1 93 ? 1.528 -12.520 1.169 1.00 96.62 93 ARG A CA 1
ATOM 753 C C . ARG A 1 93 ? 1.175 -12.175 -0.275 1.00 96.62 93 ARG A C 1
ATOM 755 O O . ARG A 1 93 ? 0.344 -11.302 -0.522 1.00 96.62 93 ARG A O 1
ATOM 762 N N . ARG A 1 94 ? 1.752 -12.920 -1.217 1.00 96.12 94 ARG A N 1
ATOM 763 C CA . ARG A 1 94 ? 1.366 -12.891 -2.633 1.00 96.12 94 ARG A CA 1
ATOM 764 C C . ARG A 1 94 ? 0.105 -13.715 -2.849 1.00 96.12 94 ARG A C 1
ATOM 766 O O . ARG A 1 94 ? -0.011 -14.825 -2.336 1.00 96.12 94 ARG A O 1
ATOM 773 N N . VAL A 1 95 ? -0.847 -13.139 -3.573 1.00 95.00 95 VAL A N 1
ATOM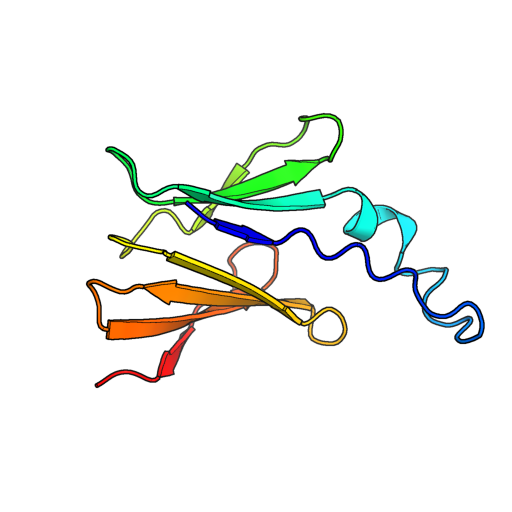 774 C CA . VAL A 1 95 ? -2.072 -13.810 -4.030 1.00 95.00 95 VAL A CA 1
ATOM 775 C C . VAL A 1 95 ? -1.841 -14.404 -5.411 1.00 95.00 95 VAL A C 1
ATOM 777 O O . VAL A 1 95 ? -2.262 -15.523 -5.682 1.00 95.00 95 VAL A O 1
ATOM 780 N N . ILE A 1 96 ? -1.162 -13.646 -6.272 1.00 92.06 96 ILE A N 1
ATOM 781 C CA . ILE A 1 96 ? -0.804 -14.045 -7.630 1.00 92.06 96 ILE A CA 1
ATOM 782 C C . ILE A 1 96 ? 0.637 -13.614 -7.882 1.00 92.06 96 ILE A C 1
ATOM 784 O O . ILE A 1 96 ? 1.008 -12.473 -7.594 1.00 92.06 96 ILE A O 1
ATOM 788 N N . GLU A 1 97 ? 1.415 -14.525 -8.452 1.00 80.56 97 GLU A N 1
ATOM 789 C CA . GLU A 1 97 ? 2.721 -14.273 -9.054 1.00 80.56 97 GLU A CA 1
ATOM 790 C C . GLU A 1 97 ? 2.801 -15.018 -10.390 1.00 80.56 97 GLU A C 1
ATOM 792 O O . GLU A 1 97 ? 2.129 -16.037 -10.573 1.00 80.56 97 GLU A O 1
ATOM 797 N N . ARG A 1 98 ? 3.535 -14.449 -11.348 1.00 64.38 98 ARG A N 1
ATOM 798 C CA . ARG A 1 98 ? 3.667 -14.969 -12.712 1.00 64.38 98 ARG A CA 1
ATOM 799 C C . ARG A 1 98 ? 5.037 -15.580 -12.947 1.00 64.38 98 ARG A C 1
ATOM 801 O O . ARG A 1 98 ? 6.012 -15.037 -12.384 1.00 64.38 98 ARG A O 1
#

Radius of gyration: 13.97 Å; chains: 1; bounding box: 41×30×29 Å